Protein AF-A0A3S1HH37-F1 (afdb_monomer_lite)

Radius of gyration: 14.93 Å; chains: 1; bounding box: 36×24×37 Å

InterPro domains:
  IPR001841 Zinc finger, RING-type [PS50089] (50-89)
  IPR013083 Zinc finger, RING/FYVE/PHD-type [G3DSA:3.30.40.10] (4-119)
  IPR017907 Zinc finger, RING-type, conserved site [PS00518] (65-74)
  IPR045134 UHRF1/2-like [PTHR14140] (39-112)

pLDDT: mean 96.03, std 5.93, range [60.84, 98.75]

Organism: Elysia chlorotica (NCBI:txid188477)

Sequence (119 aa):
MTKVDYKIEANIQKLIDEDSLNQRLWKTATSNTIYGYKAFLEKIEELFLCTCCQDVVCKPVTLECTHNICKFCLQRSFKAEVYSCPSCRAELNKDMNIEVNERLTQILNSFFPGYESGR

Secondary structure (DSSP, 8-state):
----PPPPPHHHHHHHHH-GGGHHHHHHHHTTGGG-HHHHHHHHHHHTEETTTTEEPSSEEE-TTS-EEEHHHHHHHHHTT--B-TTT--B--TT------HHHHHHHHHHSTTTTTT-

Foldseek 3Di:
DDFDAADDDPVLVVLLVVPVLCVVLSVVLNVQNRVPDVSSLVSQFVSQQAPQPRGRADLWQQDNVRHTHHLVSVVVCLVVVNQADPPPRHGHDNPDDRHGPVSVVVSCCVSPPCSNPPD

Structure (mmCIF, N/CA/C/O backbone):
data_AF-A0A3S1HH37-F1
#
_entry.id   AF-A0A3S1HH37-F1
#
loop_
_atom_site.group_PDB
_atom_site.id
_atom_site.type_symbol
_atom_site.label_atom_id
_atom_site.label_alt_id
_atom_site.label_comp_id
_atom_site.label_asym_id
_atom_site.label_entity_id
_atom_site.label_seq_id
_atom_site.pdbx_PDB_ins_code
_atom_site.Cartn_x
_atom_site.Cartn_y
_atom_site.Cartn_z
_atom_site.occupancy
_atom_site.B_iso_or_equiv
_atom_site.auth_seq_id
_atom_site.auth_comp_id
_atom_site.auth_asym_id
_atom_site.auth_atom_id
_atom_site.pdbx_PDB_model_num
ATOM 1 N N . MET A 1 1 ? 21.789 -13.049 -12.715 1.00 60.84 1 MET A N 1
ATOM 2 C CA . MET A 1 1 ? 20.560 -12.447 -13.275 1.00 60.84 1 MET A CA 1
ATOM 3 C C . MET A 1 1 ? 20.985 -11.385 -14.273 1.00 60.84 1 MET A C 1
ATOM 5 O O . MET A 1 1 ? 21.849 -10.582 -13.939 1.00 60.84 1 MET A O 1
ATOM 9 N N .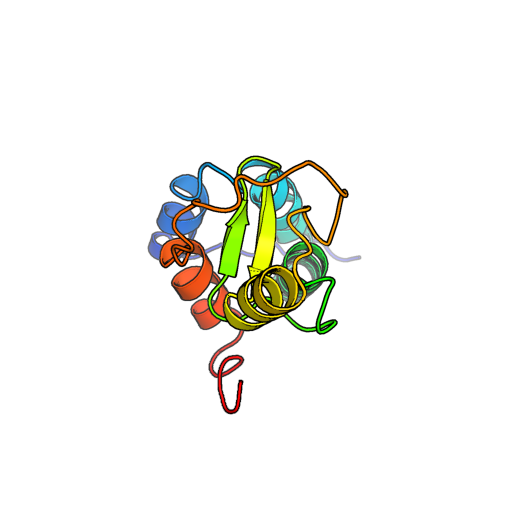 THR A 1 2 ? 20.479 -11.431 -15.503 1.00 61.69 2 THR A N 1
ATOM 10 C CA . THR A 1 2 ? 20.790 -10.429 -16.534 1.00 61.69 2 THR A CA 1
ATOM 11 C C . THR A 1 2 ? 20.147 -9.104 -16.134 1.00 61.69 2 THR A C 1
ATOM 13 O O . THR A 1 2 ? 18.959 -9.083 -15.830 1.00 61.69 2 THR A O 1
ATOM 16 N N . LYS A 1 3 ? 20.920 -8.013 -16.093 1.00 70.06 3 LYS A N 1
ATOM 17 C CA . LYS A 1 3 ? 20.368 -6.671 -15.869 1.00 70.06 3 LYS A CA 1
ATOM 18 C C . LYS A 1 3 ? 19.540 -6.292 -17.092 1.00 70.06 3 LYS A C 1
ATOM 20 O O . LYS A 1 3 ? 20.092 -6.135 -18.178 1.00 70.06 3 LYS A O 1
ATOM 25 N N . VAL A 1 4 ? 18.233 -6.191 -16.914 1.00 80.00 4 VAL A N 1
ATOM 26 C CA . VAL A 1 4 ? 17.297 -5.671 -17.909 1.00 80.00 4 VAL A CA 1
ATOM 27 C C . VAL A 1 4 ? 16.616 -4.520 -17.204 1.00 80.00 4 VAL A C 1
ATOM 29 O O . VAL A 1 4 ? 15.895 -4.750 -16.248 1.00 80.00 4 VAL A O 1
ATOM 32 N N . ASP A 1 5 ? 16.921 -3.290 -17.589 1.00 88.75 5 ASP A N 1
ATOM 33 C CA . ASP A 1 5 ? 16.388 -2.126 -16.887 1.00 88.75 5 ASP A CA 1
ATOM 34 C C . ASP A 1 5 ? 14.911 -1.921 -17.253 1.00 88.75 5 ASP A C 1
ATOM 36 O O . ASP A 1 5 ? 14.553 -1.899 -18.433 1.00 88.75 5 ASP A O 1
ATOM 40 N N . TYR A 1 6 ? 14.044 -1.807 -16.248 1.00 95.62 6 TYR A N 1
ATOM 41 C CA . TYR A 1 6 ? 12.643 -1.443 -16.431 1.00 95.62 6 TYR A CA 1
ATOM 42 C C . TYR A 1 6 ? 12.441 0.047 -16.167 1.00 95.62 6 TYR A C 1
ATOM 44 O O . TYR A 1 6 ? 12.800 0.565 -15.112 1.00 95.62 6 TYR A O 1
ATOM 52 N N . LYS A 1 7 ? 11.794 0.733 -17.108 1.00 96.75 7 LYS A N 1
ATOM 53 C CA . LYS A 1 7 ? 11.456 2.148 -16.974 1.00 96.75 7 LYS A CA 1
ATOM 54 C C . LYS A 1 7 ? 9.995 2.301 -16.559 1.00 96.75 7 LYS A C 1
ATOM 56 O O . LYS A 1 7 ? 9.103 1.960 -17.328 1.00 96.75 7 LYS A O 1
ATOM 61 N N . ILE A 1 8 ? 9.767 2.855 -15.370 1.00 97.62 8 ILE A N 1
ATOM 62 C CA . ILE A 1 8 ? 8.426 3.187 -14.870 1.00 97.62 8 ILE A CA 1
ATOM 63 C C . ILE A 1 8 ? 7.847 4.346 -15.700 1.00 97.62 8 ILE A C 1
ATOM 65 O O . ILE A 1 8 ? 8.549 5.308 -16.023 1.00 97.62 8 ILE A O 1
ATOM 69 N N . GLU A 1 9 ? 6.564 4.259 -16.053 1.00 97.88 9 GLU A N 1
ATOM 70 C CA . GLU A 1 9 ? 5.850 5.334 -16.749 1.00 97.88 9 GLU A CA 1
ATOM 71 C C . GLU A 1 9 ? 5.779 6.610 -15.892 1.00 97.88 9 GLU A C 1
ATOM 73 O O . GLU A 1 9 ? 5.597 6.549 -14.678 1.00 97.88 9 GLU A O 1
ATOM 78 N N . ALA A 1 10 ? 5.899 7.788 -16.510 1.00 97.94 10 ALA A N 1
ATOM 79 C CA . ALA A 1 10 ? 6.050 9.054 -15.782 1.00 97.94 10 ALA A CA 1
ATOM 80 C C . ALA A 1 10 ? 4.845 9.409 -14.887 1.00 97.94 10 ALA A C 1
ATOM 82 O O . ALA A 1 10 ? 5.018 9.950 -13.796 1.00 97.94 10 ALA A O 1
ATOM 83 N N . ASN A 1 11 ? 3.626 9.089 -15.326 1.00 97.62 11 ASN A N 1
ATOM 84 C CA . ASN A 1 11 ? 2.404 9.230 -14.529 1.00 97.62 11 ASN A CA 1
ATOM 85 C C . ASN A 1 11 ? 2.433 8.330 -13.287 1.00 97.62 11 ASN A C 1
ATOM 87 O O . ASN A 1 11 ? 2.072 8.787 -12.206 1.00 97.62 11 ASN A O 1
ATOM 91 N N . ILE A 1 12 ? 2.900 7.086 -13.421 1.00 97.94 12 ILE A N 1
ATOM 92 C CA . ILE A 1 12 ? 3.008 6.153 -12.295 1.00 97.94 12 ILE A CA 1
ATOM 93 C C . ILE A 1 12 ? 4.145 6.559 -11.359 1.00 97.94 12 ILE A C 1
ATOM 95 O O . ILE A 1 12 ? 3.965 6.532 -10.146 1.00 97.94 12 ILE A O 1
ATOM 99 N N . GLN A 1 13 ? 5.278 7.017 -11.897 1.00 98.31 13 GLN A N 1
ATOM 100 C CA . GLN A 1 13 ? 6.378 7.543 -11.090 1.00 98.31 13 GLN A CA 1
ATOM 101 C C . GLN A 1 13 ? 5.921 8.729 -10.234 1.00 98.31 13 GLN A C 1
ATOM 103 O O . GLN A 1 13 ? 6.202 8.763 -9.042 1.00 98.31 13 GLN A O 1
ATOM 108 N N . LYS A 1 14 ? 5.138 9.652 -10.805 1.00 98.38 14 LYS A N 1
ATOM 109 C CA . LYS A 1 14 ? 4.555 10.768 -10.052 1.00 98.38 14 LYS A CA 1
ATOM 110 C C . LYS A 1 14 ? 3.660 10.285 -8.905 1.00 98.38 14 LYS A C 1
ATOM 112 O O . LYS A 1 14 ? 3.755 10.809 -7.799 1.00 98.38 14 LYS A O 1
ATOM 117 N N . LEU A 1 15 ? 2.809 9.284 -9.147 1.00 98.38 15 LEU A N 1
ATOM 118 C CA . LEU A 1 15 ? 1.997 8.686 -8.084 1.00 98.38 15 LEU A CA 1
ATOM 119 C C . LEU A 1 15 ? 2.880 8.024 -7.017 1.00 98.38 15 LEU A C 1
ATOM 121 O O . LEU A 1 15 ? 2.601 8.163 -5.837 1.00 98.38 15 LEU A O 1
ATOM 125 N N . ILE A 1 16 ? 3.959 7.341 -7.391 1.00 98.38 16 ILE A N 1
ATOM 126 C CA . ILE A 1 16 ? 4.900 6.751 -6.428 1.00 98.38 16 ILE A CA 1
ATOM 127 C C . ILE A 1 16 ? 5.553 7.837 -5.556 1.00 98.38 16 ILE A C 1
ATOM 129 O O . ILE A 1 16 ? 5.605 7.699 -4.334 1.00 98.38 16 ILE A O 1
ATOM 133 N N . ASP A 1 17 ? 6.006 8.934 -6.164 1.00 97.94 17 ASP A N 1
ATOM 134 C CA . ASP A 1 17 ? 6.705 10.020 -5.467 1.00 97.94 17 ASP A CA 1
ATOM 135 C C . ASP A 1 17 ? 5.790 10.769 -4.480 1.00 97.94 17 ASP A C 1
ATOM 137 O O . ASP A 1 17 ? 6.225 11.200 -3.409 1.00 97.94 17 ASP A O 1
ATOM 141 N N . GLU A 1 18 ? 4.506 10.904 -4.819 1.00 98.00 18 GLU A N 1
ATOM 142 C CA . GLU A 1 18 ? 3.501 11.555 -3.977 1.00 98.00 18 GLU A CA 1
ATOM 143 C C . GLU A 1 18 ? 2.941 10.651 -2.857 1.00 98.00 18 GLU A C 1
ATOM 145 O O . GLU A 1 18 ? 2.254 11.146 -1.958 1.00 98.00 18 GLU A O 1
ATOM 150 N N . ASP A 1 19 ? 3.203 9.338 -2.874 1.00 98.00 19 ASP A N 1
ATOM 151 C CA . ASP A 1 19 ? 2.763 8.392 -1.837 1.00 98.00 19 ASP A CA 1
ATOM 152 C C . ASP A 1 19 ? 3.705 8.435 -0.622 1.00 98.00 19 ASP A C 1
ATOM 154 O O . ASP A 1 19 ? 4.466 7.509 -0.323 1.00 98.00 19 ASP A O 1
ATOM 158 N N . SER A 1 20 ? 3.683 9.582 0.063 1.00 96.56 20 SER A N 1
ATOM 159 C CA . SER A 1 20 ? 4.683 9.979 1.058 1.00 96.56 20 SER A CA 1
ATOM 160 C C . SER A 1 20 ? 4.824 9.002 2.231 1.00 96.56 20 SER A C 1
ATOM 162 O O . SER A 1 20 ? 5.940 8.740 2.685 1.00 96.56 20 SER A O 1
ATOM 164 N N . LEU A 1 21 ? 3.717 8.409 2.686 1.00 96.38 21 LEU A N 1
ATOM 165 C CA . LEU A 1 21 ? 3.710 7.437 3.784 1.00 96.38 21 LEU A CA 1
ATOM 166 C C . LEU A 1 21 ? 4.391 6.110 3.408 1.00 96.38 21 LEU A C 1
ATOM 168 O O . LEU A 1 21 ? 4.906 5.418 4.284 1.00 96.38 21 LEU A O 1
ATOM 172 N N . ASN A 1 22 ? 4.456 5.784 2.114 1.00 98.44 22 ASN A N 1
ATOM 173 C CA . ASN A 1 22 ? 5.072 4.562 1.597 1.00 98.44 22 ASN A CA 1
ATOM 174 C C . ASN A 1 22 ? 6.447 4.794 0.953 1.00 98.44 22 ASN A C 1
ATOM 176 O O . ASN A 1 22 ? 7.000 3.863 0.369 1.00 98.44 22 ASN A O 1
ATOM 180 N N . GLN A 1 23 ? 7.056 5.980 1.086 1.00 97.50 23 GLN A N 1
ATOM 181 C CA . GLN A 1 23 ? 8.351 6.308 0.459 1.00 97.50 23 GLN A CA 1
ATOM 182 C C . GLN A 1 23 ? 9.436 5.249 0.693 1.00 97.50 23 GLN A C 1
ATOM 184 O O . GLN A 1 23 ? 10.218 4.943 -0.207 1.00 97.50 23 GLN A O 1
ATOM 189 N N . ARG A 1 24 ? 9.494 4.663 1.896 1.00 97.88 24 ARG A N 1
ATOM 190 C CA . ARG A 1 24 ? 10.467 3.606 2.215 1.00 97.88 24 ARG A CA 1
ATOM 191 C C . ARG A 1 24 ? 10.205 2.324 1.425 1.00 97.88 24 ARG A C 1
ATOM 193 O O . ARG A 1 24 ? 11.153 1.748 0.896 1.00 97.88 24 ARG A O 1
ATOM 200 N N . LEU A 1 25 ? 8.945 1.902 1.320 1.00 98.31 25 LEU A N 1
ATOM 201 C CA . LEU A 1 25 ? 8.549 0.734 0.529 1.00 98.31 25 LEU A CA 1
ATOM 202 C C . LEU A 1 25 ? 8.811 0.988 -0.957 1.00 98.31 25 LEU A C 1
ATOM 204 O O . LEU A 1 25 ? 9.445 0.167 -1.616 1.00 98.31 25 LEU A O 1
ATOM 208 N N . TRP A 1 26 ? 8.439 2.163 -1.465 1.00 98.44 26 TRP A N 1
ATOM 209 C CA . TRP A 1 26 ? 8.662 2.527 -2.861 1.00 98.44 26 TRP A CA 1
ATOM 210 C C . TRP A 1 26 ? 10.135 2.631 -3.238 1.00 98.44 26 TRP A C 1
ATOM 212 O O . TRP A 1 26 ? 10.521 2.182 -4.315 1.00 98.44 26 TRP A O 1
ATOM 222 N N . LYS A 1 27 ? 10.995 3.134 -2.349 1.00 98.31 27 LYS A N 1
ATOM 223 C CA . LYS A 1 27 ? 12.446 3.119 -2.572 1.00 98.31 27 LYS A CA 1
ATOM 224 C C . LYS A 1 27 ? 12.986 1.688 -2.693 1.00 98.31 27 LYS A C 1
ATOM 226 O O . LYS A 1 27 ? 13.824 1.415 -3.550 1.00 98.31 27 LYS A O 1
ATOM 231 N N . THR A 1 28 ? 12.478 0.763 -1.878 1.00 98.00 28 THR A N 1
ATOM 232 C CA . THR A 1 28 ? 12.829 -0.662 -1.975 1.00 98.00 28 THR A CA 1
ATOM 233 C C . THR A 1 28 ? 12.306 -1.278 -3.274 1.00 98.00 28 THR A C 1
ATOM 235 O O . THR A 1 28 ? 13.067 -1.946 -3.976 1.00 98.00 28 THR A O 1
ATOM 238 N N . ALA A 1 29 ? 11.050 -1.020 -3.644 1.00 98.12 29 ALA A N 1
ATOM 239 C CA . ALA A 1 29 ? 10.459 -1.519 -4.884 1.00 98.12 29 ALA A CA 1
ATOM 240 C C . ALA A 1 29 ? 11.218 -1.011 -6.118 1.00 98.12 29 ALA A C 1
ATOM 242 O O . ALA A 1 29 ? 11.708 -1.807 -6.913 1.00 98.12 29 ALA A O 1
ATOM 243 N N . THR A 1 30 ? 11.404 0.304 -6.240 1.00 97.69 30 THR A N 1
ATOM 244 C CA . THR A 1 30 ? 12.062 0.932 -7.398 1.00 97.69 30 THR A CA 1
ATOM 245 C C . THR A 1 30 ? 13.530 0.530 -7.542 1.00 97.69 30 THR A C 1
ATOM 247 O O . THR A 1 30 ? 14.029 0.453 -8.656 1.00 97.69 30 THR A O 1
ATOM 250 N N . SER A 1 31 ? 14.218 0.146 -6.461 1.00 97.19 31 SER A N 1
ATOM 251 C CA . SER A 1 31 ? 15.570 -0.424 -6.569 1.00 97.19 31 SER A CA 1
ATOM 252 C C . SER A 1 31 ? 15.629 -1.750 -7.348 1.00 97.19 31 SER A C 1
ATOM 254 O O . SER A 1 31 ? 16.705 -2.143 -7.792 1.00 97.19 31 SER A O 1
ATOM 256 N N . ASN A 1 32 ? 14.490 -2.433 -7.538 1.00 96.94 32 ASN A N 1
ATOM 257 C CA . ASN A 1 32 ? 14.404 -3.692 -8.281 1.00 96.94 32 ASN A CA 1
ATOM 258 C C . ASN A 1 32 ? 14.169 -3.505 -9.786 1.00 96.94 32 ASN A C 1
ATOM 260 O O . ASN A 1 32 ? 14.247 -4.484 -10.527 1.00 96.94 32 ASN A O 1
ATOM 264 N N . THR A 1 33 ? 13.956 -2.277 -10.275 1.00 97.00 33 THR A N 1
ATOM 265 C CA . THR A 1 33 ? 13.767 -2.033 -11.715 1.00 97.00 33 THR A CA 1
ATOM 266 C C . THR A 1 33 ? 14.991 -2.417 -12.545 1.00 97.00 33 THR A C 1
ATOM 268 O O . THR A 1 33 ? 14.839 -2.868 -13.677 1.00 97.00 33 THR A O 1
ATOM 271 N N . ILE A 1 34 ? 16.193 -2.355 -11.960 1.00 95.75 34 ILE A N 1
ATOM 272 C CA . ILE A 1 34 ? 17.458 -2.758 -12.601 1.00 95.75 34 ILE A CA 1
ATOM 273 C C . ILE A 1 34 ? 17.524 -4.260 -12.936 1.00 95.75 34 ILE A C 1
ATOM 275 O O . ILE A 1 34 ? 18.403 -4.698 -13.686 1.00 95.75 34 ILE A O 1
ATOM 279 N N . TYR A 1 35 ? 16.629 -5.058 -12.345 1.00 95.50 35 TYR A N 1
ATOM 280 C CA . TYR A 1 35 ? 16.490 -6.497 -12.571 1.00 95.50 35 TYR A CA 1
ATOM 281 C C . TYR A 1 35 ? 15.297 -6.841 -13.480 1.00 95.50 35 TYR A C 1
ATOM 283 O O . TYR A 1 35 ? 15.043 -8.018 -13.737 1.00 95.50 35 TYR A O 1
ATOM 291 N N . GLY A 1 36 ? 14.589 -5.833 -13.992 1.00 96.31 36 GLY A N 1
ATOM 292 C CA . GLY A 1 36 ? 13.527 -5.966 -14.984 1.00 96.31 36 GLY A CA 1
ATOM 293 C C . GLY A 1 36 ? 12.122 -5.911 -14.406 1.00 96.31 36 GLY A C 1
ATOM 294 O O . GLY A 1 36 ? 11.909 -5.955 -13.196 1.00 96.31 36 GLY A O 1
ATOM 295 N N . TYR A 1 37 ? 11.142 -5.833 -15.309 1.00 96.12 37 TYR A N 1
ATOM 296 C CA . TYR A 1 37 ? 9.729 -5.651 -14.964 1.00 96.12 37 TYR A CA 1
ATOM 297 C C . TYR A 1 37 ? 9.208 -6.741 -14.024 1.00 96.12 37 TYR A C 1
ATOM 299 O O . TYR A 1 37 ? 8.536 -6.442 -13.045 1.00 96.12 37 TYR A O 1
ATOM 307 N N . LYS A 1 38 ? 9.580 -8.002 -14.279 1.00 96.56 38 LYS A N 1
ATOM 308 C CA . LYS A 1 38 ? 9.166 -9.136 -13.448 1.00 96.56 38 LYS A CA 1
ATOM 309 C C . LYS A 1 38 ? 9.657 -9.005 -12.001 1.00 96.56 38 LYS A C 1
ATOM 311 O O . LYS A 1 38 ? 8.852 -9.121 -11.089 1.00 96.56 38 LYS A O 1
ATOM 316 N N . ALA A 1 39 ? 10.943 -8.712 -11.796 1.00 96.62 39 ALA A N 1
ATOM 317 C CA . ALA A 1 39 ? 11.511 -8.545 -10.455 1.00 96.62 39 ALA A CA 1
ATOM 318 C C . ALA A 1 39 ? 10.913 -7.331 -9.724 1.00 96.62 39 ALA A C 1
ATOM 320 O O . ALA A 1 39 ? 10.708 -7.361 -8.512 1.00 96.62 39 ALA A O 1
ATOM 321 N N . PHE A 1 40 ? 10.608 -6.264 -10.467 1.00 97.75 40 PHE A N 1
ATOM 322 C CA . PHE A 1 40 ? 9.899 -5.110 -9.932 1.00 97.75 40 PHE A CA 1
ATOM 323 C C . PHE A 1 40 ? 8.477 -5.471 -9.474 1.00 97.75 40 PHE A C 1
ATOM 325 O O . PHE A 1 40 ? 8.129 -5.162 -8.337 1.00 97.75 40 PHE A O 1
ATOM 332 N N . LEU A 1 41 ? 7.693 -6.175 -10.300 1.00 97.94 41 LEU A N 1
ATOM 333 C CA . LEU A 1 41 ? 6.347 -6.637 -9.938 1.00 97.94 41 LEU A CA 1
ATOM 334 C C . LEU A 1 41 ? 6.351 -7.560 -8.716 1.00 97.94 41 LEU A C 1
ATOM 336 O O . LEU A 1 41 ? 5.591 -7.315 -7.785 1.00 97.94 41 LEU A O 1
ATOM 340 N N . GLU A 1 42 ? 7.231 -8.565 -8.690 1.00 98.00 42 GLU A N 1
ATOM 341 C CA . GLU A 1 42 ? 7.370 -9.494 -7.557 1.00 98.00 42 GLU A CA 1
ATOM 342 C C . GLU A 1 42 ? 7.676 -8.739 -6.256 1.00 98.00 42 GLU A C 1
ATOM 344 O O . GLU A 1 42 ? 7.120 -9.044 -5.202 1.00 98.00 42 GLU A O 1
ATOM 349 N N . LYS A 1 43 ? 8.517 -7.695 -6.324 1.00 98.31 43 LYS A N 1
ATOM 350 C CA . LYS A 1 43 ? 8.815 -6.873 -5.150 1.00 98.31 43 LYS A CA 1
ATOM 351 C C . LYS A 1 43 ? 7.632 -5.994 -4.728 1.00 98.31 43 LYS A C 1
ATOM 353 O O . LYS A 1 43 ? 7.453 -5.792 -3.530 1.00 98.31 43 LYS A O 1
ATOM 358 N N . ILE A 1 44 ? 6.835 -5.460 -5.659 1.00 98.38 44 ILE A N 1
ATOM 359 C CA . ILE A 1 44 ? 5.606 -4.728 -5.304 1.00 98.38 44 ILE A CA 1
ATOM 360 C C . ILE A 1 44 ? 4.627 -5.673 -4.608 1.00 98.38 44 ILE A C 1
ATOM 362 O O . ILE A 1 44 ? 4.113 -5.322 -3.550 1.00 98.38 44 ILE A O 1
ATOM 366 N N . GLU A 1 45 ? 4.400 -6.860 -5.173 1.00 98.06 45 GLU A N 1
ATOM 367 C CA . GLU A 1 45 ? 3.523 -7.873 -4.586 1.00 98.06 45 GLU A CA 1
ATOM 368 C C . GLU A 1 45 ? 3.958 -8.172 -3.147 1.00 98.06 45 GLU A C 1
ATOM 370 O O . GLU A 1 45 ? 3.179 -7.946 -2.229 1.00 98.06 45 GLU A O 1
ATOM 375 N N . GLU A 1 46 ? 5.231 -8.519 -2.924 1.00 97.81 46 GLU A N 1
ATOM 376 C CA . GLU A 1 46 ? 5.803 -8.780 -1.594 1.00 97.81 46 GLU A CA 1
ATOM 377 C C . GLU A 1 46 ? 5.582 -7.629 -0.594 1.00 97.81 46 GLU A C 1
ATOM 379 O O . GLU A 1 46 ? 5.154 -7.857 0.539 1.00 97.81 46 GLU A O 1
ATOM 384 N N . LEU A 1 47 ? 5.890 -6.389 -0.990 1.00 98.31 47 LEU A N 1
ATOM 385 C CA . LEU A 1 47 ? 5.864 -5.232 -0.086 1.00 98.31 47 LEU A CA 1
ATOM 386 C C . LEU A 1 47 ? 4.449 -4.742 0.241 1.00 98.31 47 LEU A C 1
ATOM 388 O O . LEU A 1 47 ? 4.252 -4.113 1.283 1.00 98.31 47 LEU A O 1
ATOM 392 N N . PHE A 1 48 ? 3.480 -4.999 -0.637 1.00 98.44 48 PHE A N 1
ATOM 393 C CA . PHE A 1 48 ? 2.103 -4.526 -0.502 1.00 98.44 48 PHE A CA 1
ATOM 394 C C . PHE A 1 48 ? 1.102 -5.661 -0.232 1.00 98.44 48 PHE A C 1
ATOM 396 O O . PHE A 1 48 ? -0.096 -5.496 -0.460 1.00 98.44 48 PHE A O 1
ATOM 403 N N . LEU A 1 49 ? 1.555 -6.788 0.323 1.00 98.00 49 LEU A N 1
ATOM 404 C CA . LEU A 1 49 ? 0.687 -7.827 0.885 1.00 98.00 49 LEU A CA 1
ATOM 405 C C . LEU A 1 49 ? 0.002 -7.349 2.173 1.00 98.00 49 LEU A C 1
ATOM 407 O O . LEU A 1 49 ? 0.636 -6.869 3.116 1.00 98.00 49 LEU A O 1
ATOM 411 N N . CYS A 1 50 ? -1.310 -7.553 2.269 1.00 98.56 50 CYS A N 1
ATOM 412 C CA . CYS A 1 50 ? -2.028 -7.353 3.519 1.00 98.56 50 CYS A CA 1
ATOM 413 C C . CYS A 1 50 ? -1.811 -8.546 4.456 1.00 98.56 50 CYS A C 1
ATOM 415 O O . CYS A 1 50 ? -2.261 -9.656 4.176 1.00 98.56 50 CYS A O 1
ATOM 417 N N . THR A 1 51 ? -1.230 -8.302 5.634 1.00 97.94 51 THR A N 1
ATOM 418 C CA . THR A 1 51 ? -0.979 -9.354 6.641 1.00 97.94 51 THR A CA 1
ATOM 419 C C . THR A 1 51 ? -2.248 -10.091 7.106 1.00 97.94 51 THR A C 1
ATOM 421 O O . THR A 1 51 ? -2.189 -11.233 7.554 1.00 97.94 51 THR A O 1
ATOM 424 N N . CYS A 1 52 ? -3.425 -9.471 6.982 1.00 98.19 52 CYS A N 1
ATOM 425 C CA . CYS A 1 52 ? -4.679 -10.076 7.427 1.00 98.19 52 CYS A CA 1
ATOM 426 C C . CYS A 1 52 ? -5.231 -11.111 6.439 1.00 98.19 52 CYS A C 1
ATOM 428 O O . CYS A 1 52 ? -5.692 -12.164 6.870 1.00 98.19 52 CYS A O 1
ATOM 430 N N . CYS A 1 53 ? -5.234 -10.800 5.138 1.00 97.69 53 CYS A N 1
ATOM 431 C CA . CYS A 1 53 ? -5.819 -11.666 4.106 1.00 97.69 53 CYS A CA 1
ATOM 432 C C . CYS A 1 53 ? -4.781 -12.379 3.234 1.00 97.69 53 CYS A C 1
ATOM 434 O O . CYS A 1 53 ? -5.173 -13.227 2.444 1.00 97.69 53 CYS A O 1
ATOM 436 N N . GLN A 1 54 ? -3.490 -12.069 3.405 1.00 96.69 54 GLN A N 1
ATOM 437 C CA . GLN A 1 54 ? -2.371 -12.675 2.674 1.00 96.69 54 GLN A CA 1
ATOM 438 C C . GLN A 1 54 ? -2.479 -12.492 1.150 1.00 96.69 54 GLN A C 1
ATOM 440 O O . GLN A 1 54 ? -2.095 -13.365 0.382 1.00 96.69 54 GLN A O 1
ATOM 445 N N . ASP A 1 55 ? -3.006 -11.343 0.728 1.00 96.94 55 ASP A N 1
ATOM 446 C CA . ASP A 1 55 ? -3.194 -10.965 -0.675 1.00 96.94 55 ASP A CA 1
ATOM 447 C C . ASP A 1 55 ? -2.814 -9.483 -0.862 1.00 96.94 55 ASP A C 1
ATOM 449 O O . ASP A 1 55 ? -2.759 -8.733 0.123 1.00 96.94 55 ASP A O 1
ATOM 453 N N . VAL A 1 56 ? -2.523 -9.055 -2.096 1.00 98.06 56 VAL A N 1
ATOM 454 C CA . VAL A 1 56 ? -2.133 -7.674 -2.428 1.00 98.06 56 VAL A CA 1
ATOM 455 C C . VAL A 1 56 ? -3.205 -6.726 -1.914 1.00 98.06 56 VAL A C 1
ATOM 457 O O . VAL A 1 56 ? -4.385 -6.886 -2.218 1.00 98.06 56 VAL A O 1
ATOM 460 N N . VAL A 1 57 ? -2.820 -5.738 -1.119 1.00 98.44 57 VAL A N 1
ATOM 461 C CA . VAL A 1 57 ? -3.747 -4.919 -0.341 1.00 98.44 57 VAL A CA 1
ATOM 462 C C . VAL A 1 57 ? -4.853 -4.276 -1.201 1.00 98.44 57 VAL A C 1
ATOM 464 O O . VAL A 1 57 ? -4.580 -3.501 -2.107 1.00 98.44 57 VAL A O 1
ATOM 467 N N . CYS A 1 58 ? -6.121 -4.590 -0.910 1.00 97.62 58 CYS A N 1
ATOM 468 C CA . CYS A 1 58 ? -7.307 -4.032 -1.579 1.00 97.62 58 CYS A CA 1
ATOM 469 C C . CYS A 1 58 ? -7.809 -2.793 -0.843 1.00 97.62 58 CYS A C 1
ATOM 471 O O . CYS A 1 58 ? -7.997 -2.869 0.378 1.00 97.62 58 CYS A O 1
ATOM 473 N N . LYS A 1 59 ? -8.092 -1.690 -1.553 1.00 97.88 59 LYS A N 1
ATOM 474 C CA . LYS A 1 59 ? -8.498 -0.411 -0.933 1.00 97.88 59 LYS A CA 1
ATOM 475 C C . LYS A 1 59 ? -7.634 -0.106 0.305 1.00 97.88 59 LYS A C 1
ATOM 477 O O . LYS A 1 59 ? -8.157 -0.081 1.427 1.00 97.88 59 LYS A O 1
ATOM 482 N N . PRO A 1 60 ? -6.303 -0.016 0.131 1.00 98.50 60 PRO A N 1
ATOM 483 C CA . PRO A 1 60 ? -5.350 0.103 1.224 1.00 98.50 60 PRO A CA 1
ATOM 484 C C . PRO A 1 60 ? -5.656 1.274 2.139 1.00 98.50 60 PRO A C 1
ATOM 486 O O . PRO A 1 60 ? -5.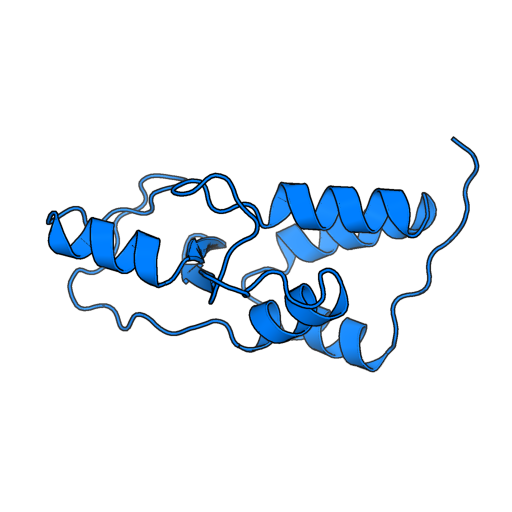921 2.376 1.681 1.00 98.50 60 PRO A O 1
ATOM 489 N N . VAL A 1 61 ? -5.524 1.040 3.436 1.00 98.62 61 VAL A N 1
ATOM 490 C CA . VAL A 1 61 ? -5.415 2.067 4.467 1.00 98.62 61 VAL A CA 1
ATOM 491 C C . VAL A 1 61 ? -3.954 2.085 4.893 1.00 98.62 61 VAL A C 1
ATOM 493 O O . VAL A 1 61 ? -3.453 1.079 5.408 1.00 98.62 61 VAL A O 1
ATOM 496 N N . THR A 1 62 ? -3.262 3.198 4.653 1.00 98.50 62 THR A N 1
ATOM 497 C CA . THR A 1 62 ? -1.878 3.386 5.103 1.00 98.50 62 THR A CA 1
ATOM 498 C C . THR A 1 62 ? -1.897 4.010 6.492 1.00 98.50 62 THR A C 1
ATOM 500 O O . THR A 1 62 ? -2.282 5.163 6.659 1.00 98.50 62 THR A O 1
ATOM 503 N N . LEU A 1 63 ? -1.524 3.226 7.500 1.00 97.88 63 LEU A N 1
ATOM 504 C CA . LEU A 1 63 ? -1.516 3.659 8.898 1.00 97.88 63 LEU A CA 1
ATOM 505 C C . LEU A 1 63 ? -0.325 4.590 9.180 1.00 97.88 63 LEU A C 1
ATOM 507 O O . LEU A 1 63 ? 0.682 4.536 8.478 1.00 97.88 63 LEU A O 1
ATOM 511 N N . GLU A 1 64 ? -0.382 5.374 10.260 1.00 95.94 64 GLU A N 1
ATOM 512 C CA . GLU A 1 64 ? 0.733 6.246 10.688 1.00 95.94 64 GLU A CA 1
ATOM 513 C C . GLU A 1 64 ? 2.028 5.465 10.960 1.00 95.94 64 GLU A C 1
ATOM 515 O O . GLU A 1 64 ? 3.131 5.959 10.743 1.00 95.94 64 GLU A O 1
ATOM 520 N N . CYS A 1 65 ? 1.905 4.194 11.357 1.00 97.19 65 CYS A N 1
ATOM 521 C CA . CYS A 1 65 ? 3.028 3.268 11.486 1.00 97.19 65 CYS A CA 1
ATOM 522 C C . CYS A 1 65 ? 3.548 2.727 10.137 1.00 97.19 65 CYS A C 1
ATOM 524 O O . CYS A 1 65 ? 4.351 1.794 10.124 1.00 97.19 65 CYS A O 1
ATOM 526 N N . THR A 1 66 ? 3.105 3.292 9.008 1.00 96.56 66 THR A N 1
ATOM 527 C CA . THR A 1 66 ? 3.516 3.009 7.617 1.00 96.56 66 THR A CA 1
ATOM 528 C C . THR A 1 66 ? 3.185 1.606 7.089 1.00 96.56 66 THR A C 1
ATOM 530 O O . THR A 1 66 ? 3.748 1.164 6.092 1.00 96.56 66 THR A O 1
ATOM 533 N N . HIS A 1 67 ? 2.252 0.894 7.729 1.00 98.56 67 HIS A N 1
ATOM 534 C CA . HIS A 1 67 ? 1.750 -0.393 7.234 1.00 98.56 67 HIS A CA 1
ATOM 535 C C . HIS A 1 67 ? 0.460 -0.222 6.433 1.00 98.56 67 HIS A C 1
ATOM 537 O O . HIS A 1 67 ? -0.400 0.583 6.794 1.00 98.56 67 HIS A O 1
ATOM 543 N N . ASN A 1 68 ? 0.310 -1.030 5.384 1.00 98.75 68 ASN A N 1
ATOM 544 C CA . ASN A 1 68 ? -0.849 -1.022 4.497 1.00 98.75 68 ASN A CA 1
ATOM 545 C C . ASN A 1 68 ? -1.762 -2.213 4.808 1.00 98.75 68 ASN A C 1
ATOM 547 O O . ASN A 1 68 ? -1.346 -3.367 4.717 1.00 98.75 68 ASN A O 1
ATOM 551 N N . ILE A 1 69 ? -3.012 -1.938 5.179 1.00 98.75 69 ILE A N 1
ATOM 552 C CA . ILE A 1 69 ? -4.019 -2.956 5.511 1.00 98.75 69 ILE A CA 1
ATOM 553 C C . ILE A 1 69 ? -5.245 -2.740 4.629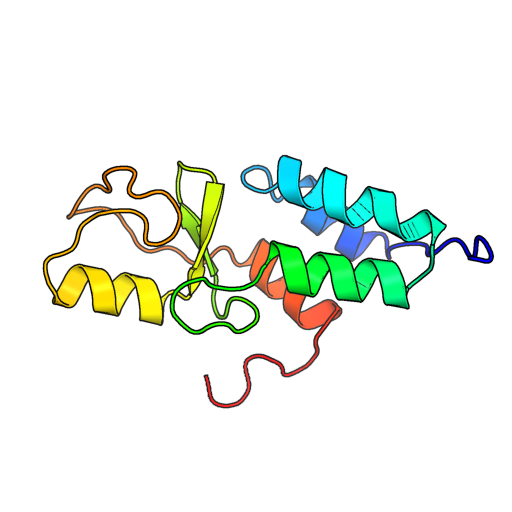 1.00 98.75 69 ILE A C 1
ATOM 555 O O . ILE A 1 69 ? -5.636 -1.597 4.406 1.00 98.75 69 ILE A O 1
ATOM 559 N N . CYS A 1 70 ? -5.886 -3.810 4.143 1.00 98.75 70 CYS A N 1
ATOM 560 C CA . CYS A 1 70 ? -7.127 -3.652 3.384 1.00 98.75 70 CYS A CA 1
ATOM 561 C C . CYS A 1 70 ? -8.168 -2.952 4.260 1.00 98.75 70 CYS A C 1
ATOM 563 O O . CYS A 1 70 ? -8.325 -3.321 5.429 1.00 98.75 70 CYS A O 1
ATOM 565 N N . LYS A 1 71 ? -8.940 -2.016 3.699 1.00 98.31 71 LYS A N 1
ATOM 566 C CA . LYS A 1 71 ? -9.999 -1.327 4.451 1.00 98.31 71 LYS A CA 1
ATOM 567 C C . LYS A 1 71 ? -10.920 -2.300 5.191 1.00 98.31 71 LYS A C 1
ATOM 569 O O . LYS A 1 71 ? -11.154 -2.131 6.386 1.00 98.31 71 LYS A O 1
ATOM 574 N N . PHE A 1 72 ? -11.379 -3.356 4.515 1.00 97.81 72 PHE A N 1
ATOM 575 C CA . PHE A 1 72 ? -12.269 -4.348 5.126 1.00 97.81 72 PHE A CA 1
ATOM 576 C C . PHE A 1 72 ? -11.581 -5.130 6.264 1.00 97.81 72 PHE A C 1
ATOM 578 O O . PHE A 1 72 ? -12.204 -5.402 7.291 1.00 97.81 72 PHE A O 1
ATOM 585 N N . CYS A 1 73 ? -10.293 -5.467 6.110 1.00 98.56 73 CYS A N 1
ATOM 586 C CA . CYS A 1 73 ? -9.508 -6.174 7.124 1.00 98.56 73 CYS A CA 1
ATOM 587 C C . CYS A 1 73 ? -9.368 -5.333 8.395 1.00 98.56 73 CYS A C 1
ATOM 589 O O . CYS A 1 73 ? -9.565 -5.843 9.499 1.00 98.56 73 CYS A O 1
ATOM 591 N N . LEU A 1 74 ? -9.064 -4.041 8.242 1.00 98.44 74 LEU A N 1
ATOM 592 C CA . LEU A 1 74 ? -8.943 -3.122 9.370 1.00 98.44 74 LEU A CA 1
ATOM 593 C C . LEU A 1 74 ? -10.299 -2.895 10.054 1.00 98.44 74 LEU A C 1
ATOM 595 O O . LEU A 1 74 ? -10.396 -3.007 11.274 1.00 98.44 74 LEU A O 1
ATOM 599 N N . GLN A 1 75 ? -11.366 -2.679 9.277 1.00 97.75 75 GLN A N 1
ATOM 600 C CA . GLN A 1 75 ? -12.732 -2.551 9.802 1.00 97.75 75 GLN A CA 1
ATOM 601 C C . GLN A 1 75 ? -13.171 -3.792 10.589 1.00 97.75 75 GLN A C 1
ATOM 603 O O . GLN A 1 75 ? -13.801 -3.672 11.639 1.00 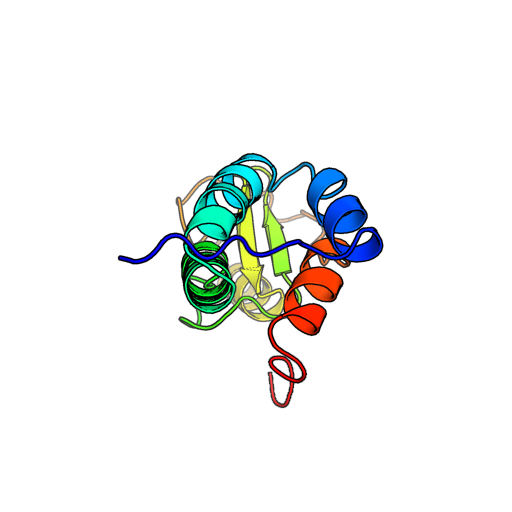97.75 75 GLN A O 1
ATOM 608 N N . ARG A 1 76 ? -12.814 -4.994 10.120 1.00 97.62 76 ARG A N 1
ATOM 609 C CA . ARG A 1 76 ? -13.080 -6.244 10.843 1.00 97.62 76 ARG A CA 1
ATOM 610 C C . ARG A 1 76 ? -12.310 -6.320 12.166 1.00 97.62 76 ARG A C 1
ATOM 612 O O . ARG A 1 76 ? -12.886 -6.785 13.144 1.00 97.62 76 ARG A O 1
ATOM 619 N N . SER A 1 77 ? -11.059 -5.854 12.209 1.00 97.56 77 SER A N 1
ATOM 620 C CA . SER A 1 77 ? -10.276 -5.751 13.453 1.00 97.56 77 SER A CA 1
ATOM 621 C C . SER A 1 77 ? -10.958 -4.825 14.462 1.00 97.56 77 SER A C 1
ATOM 623 O O . SER A 1 77 ? -11.162 -5.205 15.611 1.00 97.56 77 SER A O 1
ATOM 625 N N . PHE A 1 78 ? -11.395 -3.646 14.014 1.00 97.19 78 PHE A N 1
ATOM 626 C CA . PHE A 1 78 ? -12.065 -2.661 14.870 1.00 97.19 78 PHE A CA 1
ATOM 627 C C . PHE A 1 78 ? -13.420 -3.163 15.374 1.00 97.19 78 PHE A C 1
ATOM 629 O O . PHE A 1 78 ? -13.746 -2.986 16.542 1.00 97.19 78 PHE A O 1
ATOM 636 N N . LYS A 1 79 ? -14.187 -3.870 14.531 1.00 97.19 79 LYS A N 1
ATOM 637 C CA . LYS A 1 79 ? -15.443 -4.521 14.940 1.00 97.19 79 LYS A CA 1
ATOM 638 C C . LYS A 1 79 ? -15.237 -5.583 16.030 1.00 97.19 79 LYS A C 1
ATOM 640 O O . LYS A 1 79 ? -16.159 -5.847 16.793 1.00 97.19 79 LYS A O 1
ATOM 645 N N . ALA A 1 80 ? -14.056 -6.194 16.088 1.00 97.62 80 ALA A N 1
ATOM 646 C CA . ALA A 1 80 ? -13.663 -7.134 17.135 1.00 97.62 80 ALA A CA 1
ATOM 647 C C . ALA A 1 80 ? -13.008 -6.443 18.349 1.00 97.62 80 ALA A C 1
ATOM 649 O O . ALA A 1 80 ? -12.369 -7.117 19.149 1.00 97.62 80 ALA A O 1
ATOM 650 N N . GLU A 1 81 ? -13.126 -5.115 18.458 1.00 97.00 81 GLU A N 1
ATOM 651 C CA . GLU A 1 81 ? -12.538 -4.288 19.521 1.00 97.00 81 GLU A CA 1
ATOM 652 C C . GLU A 1 81 ? -11.001 -4.375 19.604 1.00 97.00 81 GLU A C 1
ATOM 654 O O . GLU A 1 81 ? -10.397 -4.128 20.647 1.00 97.00 81 GLU A O 1
ATOM 659 N N . VAL A 1 82 ? -10.343 -4.691 18.480 1.00 97.62 82 VAL A N 1
ATOM 660 C CA . VAL A 1 82 ? -8.880 -4.719 18.361 1.00 97.62 82 VAL A CA 1
ATOM 661 C C . VAL A 1 82 ? -8.394 -3.460 17.645 1.00 97.62 82 VAL A C 1
ATOM 663 O O . VAL A 1 82 ? -8.417 -3.376 16.412 1.00 97.62 82 VAL A O 1
ATOM 666 N N . TYR A 1 83 ? -7.891 -2.507 18.434 1.00 97.69 83 TYR A N 1
ATOM 667 C CA . TYR A 1 83 ? -7.392 -1.196 17.994 1.00 97.69 83 TYR A CA 1
ATOM 668 C C . TYR A 1 83 ? -5.859 -1.150 17.933 1.00 97.69 83 TYR A C 1
ATOM 670 O O . TYR A 1 83 ? -5.210 -0.271 18.493 1.00 97.69 83 TYR A O 1
ATOM 678 N N . SER A 1 84 ? -5.256 -2.135 17.270 1.00 98.25 84 SER A N 1
ATOM 679 C CA . SER A 1 84 ? -3.812 -2.163 17.020 1.00 98.25 84 SER A CA 1
ATOM 680 C C . SER A 1 84 ? -3.534 -2.493 15.561 1.00 98.25 84 SER A C 1
ATOM 682 O O . SER A 1 84 ? -4.314 -3.192 14.910 1.00 98.25 84 SER A O 1
ATOM 684 N N . CYS A 1 85 ? -2.417 -1.994 15.036 1.00 98.50 85 CYS A N 1
ATOM 685 C CA . CYS A 1 85 ? -1.956 -2.319 13.697 1.00 98.50 85 CYS A CA 1
ATOM 686 C C . CYS A 1 85 ? -1.788 -3.843 13.566 1.00 98.50 85 CYS A C 1
ATOM 688 O O . CYS A 1 85 ? -0.995 -4.430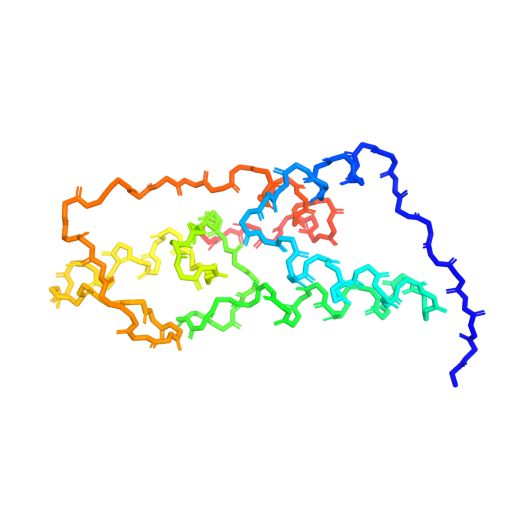 14.310 1.00 98.50 85 CYS A O 1
ATOM 690 N N . PRO A 1 86 ? -2.458 -4.501 12.604 1.00 98.31 86 PRO A N 1
ATOM 691 C CA . PRO A 1 86 ? -2.318 -5.941 12.411 1.00 98.31 86 PRO A CA 1
ATOM 692 C C . PRO A 1 86 ? -0.885 -6.401 12.108 1.00 98.31 86 PRO A C 1
ATOM 694 O O . PRO A 1 86 ? -0.535 -7.530 12.447 1.00 98.31 86 PRO A O 1
ATOM 697 N N . SER A 1 87 ? -0.055 -5.538 11.508 1.00 98.00 87 SER A N 1
ATOM 698 C CA . SER A 1 87 ? 1.322 -5.872 11.117 1.00 98.00 87 SER A CA 1
ATOM 699 C C . SER A 1 87 ? 2.336 -5.711 12.250 1.00 98.00 87 SER A C 1
ATOM 701 O O . SER A 1 87 ? 3.146 -6.606 12.463 1.00 98.00 87 SER A O 1
ATOM 703 N N . CYS A 1 88 ? 2.306 -4.596 12.989 1.00 98.25 88 CYS A N 1
ATOM 704 C CA . CYS A 1 88 ? 3.334 -4.277 13.993 1.00 98.25 88 CYS A CA 1
ATOM 705 C C . CYS A 1 88 ? 2.813 -4.070 15.417 1.00 98.25 88 CYS A C 1
ATOM 707 O O . CYS A 1 88 ? 3.604 -3.787 16.311 1.00 98.25 88 CYS A O 1
ATOM 709 N N . ARG A 1 89 ? 1.499 -4.194 15.638 1.00 98.06 89 ARG A N 1
ATOM 710 C CA . ARG A 1 89 ? 0.832 -4.022 16.940 1.00 98.06 89 ARG A CA 1
ATOM 711 C C . ARG A 1 89 ? 0.910 -2.620 17.551 1.00 98.06 89 ARG A C 1
ATOM 713 O O . ARG A 1 89 ? 0.459 -2.451 18.676 1.00 98.06 89 ARG A O 1
ATOM 720 N N . ALA A 1 90 ? 1.404 -1.620 16.816 1.00 98.25 90 ALA A N 1
ATOM 721 C CA . ALA A 1 90 ? 1.290 -0.219 17.223 1.00 98.25 90 ALA A CA 1
ATOM 722 C C . ALA A 1 90 ? -0.176 0.132 17.525 1.00 98.25 90 ALA A C 1
ATOM 724 O O . ALA A 1 90 ? -1.068 -0.288 16.783 1.00 98.25 90 ALA A O 1
ATOM 725 N N . GLU A 1 91 ? -0.417 0.874 18.603 1.00 98.00 91 GLU A N 1
ATOM 726 C CA . GLU A 1 91 ? -1.764 1.289 18.994 1.00 98.00 91 GLU A CA 1
ATOM 727 C C . GLU A 1 91 ? -2.386 2.197 17.930 1.00 98.00 91 GLU A C 1
ATOM 729 O O . GLU A 1 91 ? -1.710 3.028 17.323 1.00 98.00 91 GLU A O 1
ATOM 734 N N . LEU A 1 92 ? -3.681 2.010 17.691 1.00 97.88 92 LEU A N 1
ATOM 735 C CA . LEU A 1 92 ? -4.475 2.825 16.784 1.00 97.88 92 LEU A CA 1
ATOM 736 C C . LEU A 1 92 ? -5.549 3.553 17.583 1.00 97.88 92 LEU A C 1
ATOM 738 O O . LEU A 1 92 ? -6.127 3.003 18.521 1.00 97.88 92 LEU A O 1
ATOM 742 N N . ASN A 1 93 ? -5.856 4.786 17.187 1.00 94.94 93 ASN A N 1
ATOM 743 C CA . ASN A 1 93 ? -6.979 5.502 17.770 1.00 94.94 93 ASN A CA 1
ATOM 744 C C . ASN A 1 93 ? -8.291 4.812 17.357 1.00 94.94 93 ASN A C 1
ATOM 746 O O . ASN A 1 93 ? -8.571 4.669 16.168 1.00 94.94 93 ASN A O 1
ATOM 750 N N . LYS A 1 94 ? -9.108 4.409 18.336 1.00 93.12 94 LYS A N 1
ATOM 751 C CA . LYS A 1 94 ? -10.428 3.797 18.109 1.00 93.12 94 LYS A CA 1
ATOM 752 C C . LYS A 1 94 ? -11.372 4.677 17.278 1.00 93.12 94 LYS A C 1
ATOM 754 O O . LYS A 1 94 ? -12.218 4.152 16.564 1.00 93.12 94 LYS A O 1
ATOM 759 N N . ASP A 1 95 ? -11.190 5.995 17.357 1.00 93.62 95 ASP A N 1
ATOM 760 C CA . ASP A 1 95 ? -11.996 7.006 16.674 1.00 93.62 95 ASP A CA 1
ATOM 761 C C . ASP A 1 95 ? -11.325 7.490 15.369 1.00 93.62 95 ASP A C 1
ATOM 763 O O . ASP A 1 95 ? -11.738 8.496 14.792 1.00 93.62 95 ASP A O 1
ATOM 767 N N . MET A 1 96 ? -10.263 6.816 14.897 1.00 93.88 96 MET A N 1
ATOM 768 C CA . MET A 1 96 ? -9.577 7.212 13.662 1.00 93.88 96 MET A CA 1
ATOM 769 C C . MET A 1 96 ? -10.490 7.100 12.437 1.00 93.88 96 MET A C 1
ATOM 771 O O . MET A 1 96 ? -11.275 6.157 12.306 1.00 93.88 96 MET A O 1
ATOM 775 N N . ASN A 1 97 ? -10.318 8.017 11.482 1.00 93.62 97 ASN A N 1
ATOM 776 C CA . ASN A 1 97 ? -10.972 7.887 10.187 1.00 93.62 97 ASN A CA 1
ATOM 777 C C . ASN A 1 97 ? -10.253 6.832 9.330 1.00 93.62 97 ASN A C 1
ATOM 779 O O . ASN A 1 97 ? -9.042 6.910 9.118 1.00 93.62 97 ASN A O 1
ATOM 783 N N . ILE A 1 98 ? -10.995 5.844 8.826 1.00 95.62 98 ILE A N 1
ATOM 784 C CA . ILE A 1 98 ? -10.455 4.795 7.952 1.00 95.62 98 ILE A CA 1
ATOM 785 C C . ILE A 1 98 ? -10.562 5.259 6.495 1.00 95.62 98 ILE A C 1
ATOM 787 O O . ILE A 1 98 ? -11.533 4.958 5.786 1.00 95.62 98 ILE A O 1
ATOM 791 N N . GLU A 1 99 ? -9.544 5.995 6.057 1.00 96.94 99 GLU A N 1
ATOM 792 C CA . GLU A 1 99 ? -9.429 6.529 4.700 1.00 96.94 99 GLU A CA 1
ATOM 793 C C . GLU A 1 99 ? -8.608 5.613 3.788 1.00 96.94 99 GLU A C 1
ATOM 795 O O . GLU A 1 99 ? -7.615 5.011 4.198 1.00 96.94 99 GLU A O 1
ATOM 800 N N . VAL A 1 100 ? -9.047 5.499 2.534 1.00 98.25 100 VAL A N 1
ATOM 801 C CA . VAL A 1 100 ? -8.335 4.725 1.514 1.00 98.25 100 VAL A CA 1
ATOM 802 C C . VAL A 1 100 ? -7.203 5.576 0.949 1.00 98.25 100 VAL A C 1
ATOM 804 O O . VAL A 1 100 ? -7.404 6.727 0.569 1.00 98.25 100 VAL A O 1
ATOM 807 N N . ASN A 1 101 ? -6.017 4.989 0.832 1.00 98.38 101 ASN A N 1
ATOM 808 C CA . ASN A 1 101 ? -4.930 5.528 0.036 1.00 98.38 101 ASN A CA 1
ATOM 809 C C . ASN A 1 101 ? -5.243 5.300 -1.455 1.00 98.38 101 ASN A C 1
ATOM 811 O O . ASN A 1 101 ? -4.842 4.307 -2.070 1.00 98.38 101 ASN A O 1
ATOM 815 N N . GLU A 1 102 ? -6.003 6.228 -2.037 1.00 97.88 102 GLU A N 1
ATOM 816 C CA . GLU A 1 102 ? -6.417 6.193 -3.448 1.00 97.88 102 GLU A CA 1
ATOM 817 C C . GLU A 1 102 ? -5.221 6.198 -4.408 1.00 97.88 102 GLU A C 1
ATOM 819 O O . GLU A 1 102 ? -5.271 5.622 -5.494 1.00 97.88 102 GLU A O 1
ATOM 824 N N . ARG A 1 103 ? -4.110 6.813 -3.996 1.00 97.50 103 ARG A N 1
ATOM 825 C CA . ARG A 1 103 ? -2.876 6.852 -4.779 1.00 97.50 103 ARG A CA 1
ATOM 826 C C . ARG A 1 103 ? -2.248 5.468 -4.877 1.00 97.50 103 ARG A C 1
ATOM 828 O O . ARG A 1 103 ? -1.998 5.001 -5.985 1.00 97.50 103 ARG A O 1
ATOM 835 N N . LEU A 1 104 ? -2.072 4.782 -3.746 1.00 98.56 104 LEU A N 1
ATOM 836 C CA . LEU A 1 104 ? -1.600 3.398 -3.744 1.00 98.56 104 LEU A CA 1
ATOM 837 C C . LEU A 1 104 ? -2.556 2.486 -4.529 1.00 98.56 104 LEU A C 1
ATOM 839 O O . LEU A 1 104 ? -2.103 1.648 -5.303 1.00 98.56 104 LEU A O 1
ATOM 843 N N . THR A 1 105 ? -3.869 2.703 -4.411 1.00 97.94 105 THR A N 1
ATOM 844 C CA . THR A 1 105 ? -4.887 1.961 -5.179 1.00 97.94 105 THR A CA 1
ATOM 845 C C . THR A 1 105 ? -4.676 2.100 -6.690 1.00 97.94 105 THR A C 1
ATOM 847 O O . THR A 1 105 ? -4.651 1.097 -7.404 1.00 97.94 105 THR A O 1
ATOM 850 N N . GLN A 1 106 ? -4.469 3.324 -7.187 1.00 97.88 106 GLN A N 1
ATOM 851 C CA . GLN A 1 106 ? -4.204 3.582 -8.608 1.00 97.88 106 GLN A CA 1
ATOM 852 C C . GLN A 1 106 ? -2.903 2.928 -9.088 1.00 97.88 106 GLN A C 1
ATOM 854 O O . GLN A 1 106 ? -2.869 2.345 -10.175 1.00 97.88 106 GLN A O 1
ATOM 859 N N . ILE A 1 107 ? -1.842 2.981 -8.277 1.00 98.44 107 ILE A N 1
ATOM 860 C CA . ILE A 1 107 ? -0.557 2.363 -8.621 1.00 98.44 107 ILE A CA 1
ATOM 861 C C . ILE A 1 107 ? -0.709 0.839 -8.716 1.00 98.44 107 ILE A C 1
ATOM 863 O O . ILE A 1 107 ? -0.319 0.248 -9.721 1.00 98.44 107 ILE A O 1
ATOM 867 N N . LEU A 1 108 ? -1.321 0.201 -7.712 1.00 98.31 108 LEU A N 1
ATOM 868 C CA . LEU A 1 108 ? -1.517 -1.252 -7.694 1.00 98.31 108 LEU A CA 1
ATOM 869 C C . LEU A 1 108 ? -2.412 -1.722 -8.842 1.00 98.31 108 LEU A C 1
ATOM 871 O O . LEU A 1 108 ? -2.069 -2.697 -9.497 1.00 98.31 108 LEU A O 1
ATOM 875 N N . ASN A 1 109 ? -3.486 -0.997 -9.168 1.00 97.25 109 ASN A N 1
ATOM 876 C CA . ASN A 1 109 ? -4.315 -1.307 -10.339 1.00 97.25 109 ASN A CA 1
ATOM 877 C C . ASN A 1 109 ? -3.551 -1.196 -11.669 1.00 97.25 109 ASN A C 1
ATOM 879 O O . ASN A 1 109 ? -3.876 -1.909 -12.616 1.00 97.25 109 ASN A O 1
ATOM 883 N N . SER A 1 110 ? -2.531 -0.335 -11.748 1.00 97.44 110 SER A N 1
ATOM 884 C CA . SER A 1 110 ? -1.699 -0.203 -12.953 1.00 97.44 110 SER A CA 1
ATOM 885 C C . SER A 1 110 ? -0.767 -1.404 -13.147 1.00 97.44 110 SER A C 1
ATOM 887 O O . SER A 1 110 ? -0.467 -1.775 -14.278 1.00 97.44 110 SER A O 1
ATOM 889 N N . PHE A 1 111 ? -0.322 -2.028 -12.052 1.00 97.44 111 PHE A N 1
ATOM 890 C CA . PHE A 1 111 ? 0.588 -3.178 -12.082 1.00 97.44 111 PHE A CA 1
ATOM 891 C C . PHE A 1 111 ? -0.118 -4.534 -11.994 1.00 97.44 111 PHE A C 1
ATOM 893 O O . PHE A 1 111 ? 0.377 -5.513 -12.547 1.00 97.44 111 PHE A O 1
ATOM 900 N N . PHE A 1 112 ? -1.291 -4.580 -11.366 1.00 96.75 112 PHE A N 1
ATOM 901 C CA . PHE A 1 112 ? -2.119 -5.772 -11.194 1.00 96.75 112 PHE A CA 1
ATOM 902 C C . PHE A 1 112 ? -3.565 -5.489 -11.639 1.00 96.75 112 PHE A C 1
ATOM 904 O O . PHE A 1 112 ? -4.471 -5.410 -10.805 1.00 96.75 112 PHE A O 1
ATOM 911 N N . PRO A 1 113 ? -3.828 -5.301 -12.946 1.00 95.69 113 PRO A N 1
ATOM 912 C CA . PRO A 1 113 ? -5.160 -4.947 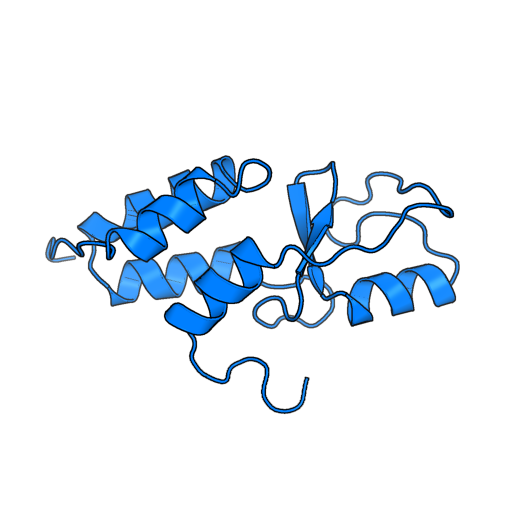-13.422 1.00 95.69 113 PRO A CA 1
ATOM 913 C C . PRO A 1 113 ? -6.217 -5.963 -12.984 1.00 95.69 113 PRO A C 1
ATOM 915 O O . PRO A 1 113 ? -6.081 -7.165 -13.208 1.00 95.69 113 PRO A O 1
ATOM 918 N N . GLY A 1 114 ? -7.289 -5.472 -12.362 1.00 92.69 114 GLY A N 1
ATOM 919 C CA . GLY A 1 114 ? -8.402 -6.309 -11.922 1.00 92.69 114 GLY A CA 1
ATOM 920 C C . GLY A 1 114 ? -8.158 -7.093 -10.630 1.00 92.69 114 GLY A C 1
ATOM 921 O O . GLY A 1 114 ? -9.040 -7.868 -10.265 1.00 92.69 114 GLY A O 1
ATOM 922 N N . TYR A 1 115 ? -7.048 -6.878 -9.908 1.00 93.31 115 TYR A N 1
ATOM 923 C CA . TYR A 1 115 ? -6.781 -7.556 -8.627 1.00 93.31 115 TYR A CA 1
ATOM 924 C C . TYR A 1 115 ? -7.840 -7.274 -7.546 1.00 93.31 115 TYR A C 1
ATOM 926 O O . TYR A 1 115 ? -7.998 -8.046 -6.608 1.00 93.31 115 TYR A O 1
ATOM 934 N N . GLU A 1 116 ? -8.612 -6.192 -7.679 1.00 90.62 116 GLU A N 1
ATOM 935 C CA . GLU A 1 116 ? -9.744 -5.885 -6.795 1.00 90.62 116 GLU A CA 1
ATOM 936 C C . GLU A 1 116 ? -11.008 -6.712 -7.098 1.00 90.62 116 GLU A C 1
ATOM 938 O O . GLU A 1 116 ? -11.959 -6.685 -6.317 1.00 90.62 116 GLU A O 1
ATOM 943 N N . SER A 1 117 ? -11.052 -7.448 -8.213 1.00 90.06 117 SER A N 1
ATOM 944 C CA . SER A 1 117 ? -12.255 -8.167 -8.647 1.00 90.06 117 SER A CA 1
ATOM 945 C C . SER A 1 117 ? -12.654 -9.239 -7.633 1.00 90.06 117 SER A C 1
ATOM 947 O O . SER A 1 117 ? -11.940 -10.215 -7.429 1.00 90.06 117 SER A O 1
ATOM 949 N N . GLY A 1 118 ? -13.831 -9.072 -7.026 1.00 81.94 118 GLY A N 1
ATOM 950 C CA . GLY A 1 118 ? -14.374 -10.020 -6.050 1.00 81.94 118 GLY A CA 1
ATOM 951 C C . GLY A 1 118 ? -13.858 -9.852 -4.615 1.00 81.94 118 GLY A C 1
ATOM 952 O O . GLY A 1 118 ? -14.068 -10.764 -3.816 1.00 81.94 118 GLY A O 1
ATOM 953 N N . ARG A 1 119 ? -13.216 -8.720 -4.281 1.00 84.94 119 ARG A N 1
ATOM 954 C CA . ARG A 1 119 ? -12.685 -8.416 -2.938 1.00 84.94 119 ARG A CA 1
ATOM 955 C C . ARG A 1 119 ? -13.312 -7.189 -2.273 1.00 84.94 119 ARG A C 1
ATOM 957 O O . ARG A 1 119 ? -13.823 -6.293 -2.982 1.00 84.94 119 ARG A O 1
#